Protein AF-A0A5Q3RW88-F1 (afdb_monomer)

Foldseek 3Di:
DDDDPVRVVVVPPCPPPDDPCVVCLVVLLVCVVVPHDLVVVQVVCVVVVDHDDSVRSVVSNVVVVVVVVVVPDDDDDDDDDPDDPPPPPPPDDDDDDDDDDDDDDDDDPPDDDDPPDDDDPVVPD

Radius of gyration: 27.36 Å; Cα contacts (8 Å, |Δi|>4): 28; chains: 1; bounding box: 70×38×53 Å

pLDDT: mean 71.13, std 21.68, range [31.19, 96.81]

Nearest PDB structures (foldseek):
  2rn7-assembly1_A  TM=3.702E-01  e=2.396E+00  Shigella flexneri
  4beh-assembly1_B  TM=3.037E-01  e=3.833E+00  Homo sapiens
  6wdr-assembly1_N  TM=4.377E-01  e=8.019E+00  Saccharomyces cerevisiae S288C
  6zuz-assembly1_A  TM=2.406E-01  e=6.131E+00  Homo sapiens

Sequence (125 aa):
MGISVENFMAGQVESGRQSKLEPFKDDILLLKKNGFSQKQIQQFLAQNGIQAGLTTINWFIRSRLQNVDSATEKPIKKSDNVNQLTNHSILVSKPEIQVADSAQAQENHTGKFNWQEKIDTEKYK

Mean predicted aligned error: 19.13 Å

Organism: NCBI:txid2666100

Solvent-accessible surface area (backbone atoms only — not comparable to full-atom values): 8767 Å² total; per-residue (Å²): 139,81,85,52,70,69,60,57,58,67,68,60,66,80,73,69,87,74,60,92,56,56,91,46,44,68,58,56,51,49,42,51,74,72,67,53,50,65,68,56,54,39,51,53,35,46,77,72,74,40,89,65,54,65,68,55,54,53,51,50,53,54,59,50,51,61,51,54,63,66,71,60,71,86,78,90,73,90,72,92,73,80,81,81,79,77,78,78,75,78,82,76,77,87,80,90,84,88,87,83,89,83,89,79,95,73,95,70,92,80,68,78,86,60,90,83,62,78,82,70,72,77,82,77,113

Structure (mmCIF, N/CA/C/O backbone):
data_AF-A0A5Q3RW88-F1
#
_entry.id   AF-A0A5Q3RW88-F1
#
loop_
_atom_site.group_PDB
_atom_site.id
_atom_site.type_symbol
_atom_site.label_atom_id
_atom_site.label_alt_id
_atom_site.label_comp_id
_atom_site.label_asym_id
_atom_site.label_entity_id
_atom_site.label_seq_id
_atom_site.pdbx_PDB_ins_code
_atom_site.Cartn_x
_atom_site.Cartn_y
_atom_site.Cartn_z
_atom_site.occupancy
_atom_site.B_iso_or_equiv
_atom_site.auth_seq_id
_atom_site.auth_comp_id
_atom_site.auth_asym_id
_atom_site.auth_atom_id
_atom_site.pdbx_PDB_model_num
ATOM 1 N N . MET A 1 1 ? -4.156 -18.981 35.500 1.00 59.97 1 MET A N 1
ATOM 2 C CA . MET A 1 1 ? -4.622 -20.051 34.593 1.00 59.97 1 MET A CA 1
ATOM 3 C C . MET A 1 1 ? -4.138 -19.713 33.195 1.00 59.97 1 MET A C 1
ATOM 5 O O . MET A 1 1 ? -4.542 -18.681 32.677 1.00 59.97 1 MET A O 1
ATOM 9 N N . GLY A 1 2 ? -3.200 -20.494 32.656 1.00 80.50 2 GLY A N 1
ATOM 10 C CA . GLY A 1 2 ? -2.704 -20.327 31.288 1.00 80.50 2 GLY A CA 1
ATOM 11 C C . GLY A 1 2 ? -3.575 -21.094 30.294 1.00 80.50 2 GLY A C 1
ATOM 12 O O . GLY A 1 2 ? -4.193 -22.092 30.654 1.00 80.50 2 GLY A O 1
ATOM 13 N N . ILE A 1 3 ? -3.635 -20.614 29.057 1.00 82.88 3 ILE A N 1
ATOM 14 C CA . ILE A 1 3 ? -4.231 -21.339 27.928 1.00 82.88 3 ILE A CA 1
ATOM 15 C C . ILE A 1 3 ? -3.354 -22.550 27.568 1.00 82.88 3 ILE A C 1
ATOM 17 O O . ILE A 1 3 ? -2.135 -22.409 27.484 1.00 82.88 3 ILE A O 1
ATOM 21 N N . SER A 1 4 ? -3.965 -23.727 27.366 1.00 89.38 4 SER A N 1
ATOM 22 C CA . SER A 1 4 ? -3.255 -24.923 26.880 1.00 89.38 4 SER A CA 1
ATOM 23 C C . SER A 1 4 ? -2.776 -24.723 25.442 1.00 89.38 4 SER A C 1
ATOM 25 O O . SER A 1 4 ? -3.430 -24.032 24.654 1.00 89.38 4 SER A O 1
ATOM 27 N N . VAL A 1 5 ? -1.660 -25.364 25.090 1.00 85.19 5 VAL A N 1
ATOM 28 C CA . VAL A 1 5 ? -1.059 -25.304 23.750 1.00 85.19 5 VAL A CA 1
ATOM 29 C C . VAL A 1 5 ? -2.048 -25.776 22.685 1.00 85.19 5 VAL A C 1
ATOM 31 O O . VAL A 1 5 ? -2.176 -25.115 21.656 1.00 85.19 5 VAL A O 1
ATOM 34 N N . GLU A 1 6 ? -2.820 -26.839 22.944 1.00 85.62 6 GLU A N 1
ATOM 35 C CA . GLU A 1 6 ? -3.820 -27.314 21.976 1.00 85.62 6 GLU A CA 1
ATOM 36 C C . GLU A 1 6 ? -4.894 -26.254 21.703 1.00 85.62 6 GLU A C 1
ATOM 38 O O . GLU A 1 6 ? -5.320 -26.066 20.566 1.00 85.62 6 GLU A O 1
ATOM 43 N N . ASN A 1 7 ? -5.283 -25.502 22.735 1.00 86.00 7 ASN A N 1
ATOM 44 C CA . ASN A 1 7 ? -6.304 -24.465 22.631 1.00 86.00 7 ASN A CA 1
ATOM 45 C C . ASN A 1 7 ? -5.791 -23.224 21.874 1.00 86.00 7 ASN A C 1
ATOM 47 O O . ASN A 1 7 ? -6.552 -22.568 21.167 1.00 86.00 7 ASN A O 1
ATOM 51 N N . PHE A 1 8 ? -4.493 -22.916 21.980 1.00 86.00 8 PHE A N 1
ATOM 52 C CA . PHE A 1 8 ? -3.845 -21.869 21.183 1.00 86.00 8 PHE A CA 1
ATOM 53 C C . PHE A 1 8 ? -3.737 -22.259 19.703 1.00 86.00 8 PHE A C 1
ATOM 55 O O . PHE A 1 8 ? -4.002 -21.433 18.831 1.00 86.00 8 PHE A O 1
ATOM 62 N N . MET A 1 9 ? -3.396 -23.519 19.414 1.00 86.25 9 MET A N 1
ATOM 63 C CA . MET A 1 9 ? -3.325 -24.023 18.039 1.00 86.25 9 MET A CA 1
ATOM 64 C C . MET A 1 9 ? -4.711 -24.101 17.388 1.00 86.2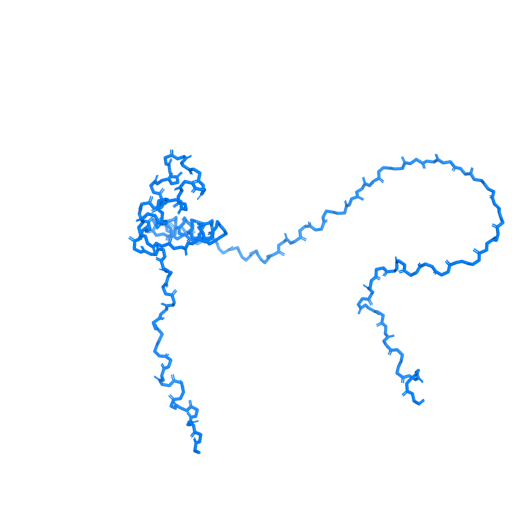5 9 MET A C 1
ATOM 66 O O . MET A 1 9 ? -4.857 -23.727 16.230 1.00 86.25 9 MET A O 1
ATOM 70 N N . ALA A 1 10 ? -5.743 -24.499 18.136 1.00 81.69 10 ALA A N 1
ATOM 71 C CA . ALA A 1 10 ? -7.116 -24.580 17.634 1.00 81.69 10 ALA A CA 1
ATOM 72 C C . ALA A 1 10 ? -7.728 -23.208 17.282 1.00 81.69 10 ALA A C 1
ATOM 74 O O . ALA A 1 10 ? -8.601 -23.127 16.421 1.00 81.69 10 ALA A O 1
ATOM 75 N N . GLY A 1 11 ? -7.268 -22.126 17.921 1.00 73.25 11 GLY A N 1
ATOM 76 C CA . GLY A 1 11 ? -7.712 -20.757 17.630 1.00 73.25 11 GLY A CA 1
ATOM 77 C C . GLY A 1 11 ? -7.062 -20.126 16.394 1.00 73.25 11 GLY A C 1
ATOM 78 O O . GLY A 1 11 ? -7.546 -19.107 15.902 1.00 73.25 11 GLY A O 1
ATOM 79 N N . GLN A 1 12 ? -5.989 -20.722 15.869 1.00 72.88 12 GLN A N 1
ATOM 80 C CA . GLN A 1 12 ? -5.313 -20.283 14.646 1.00 72.88 12 GLN A CA 1
ATOM 81 C C . GLN A 1 12 ? -6.033 -20.861 13.419 1.00 72.88 12 GLN A C 1
ATOM 83 O O . GLN A 1 12 ? -5.441 -21.565 12.606 1.00 72.88 12 GLN A O 1
ATOM 88 N N . VAL A 1 13 ? -7.336 -20.599 13.280 1.00 63.81 13 VAL A N 1
ATOM 89 C CA . VAL A 1 13 ? -8.021 -20.863 12.010 1.00 63.81 13 VAL A CA 1
ATOM 90 C C . VAL A 1 13 ? -7.400 -19.921 10.988 1.00 63.81 13 VAL A C 1
ATOM 92 O O . VAL A 1 13 ? -7.446 -18.702 11.151 1.00 63.81 13 VAL A O 1
ATOM 95 N N . GLU A 1 14 ? -6.773 -20.499 9.969 1.00 63.22 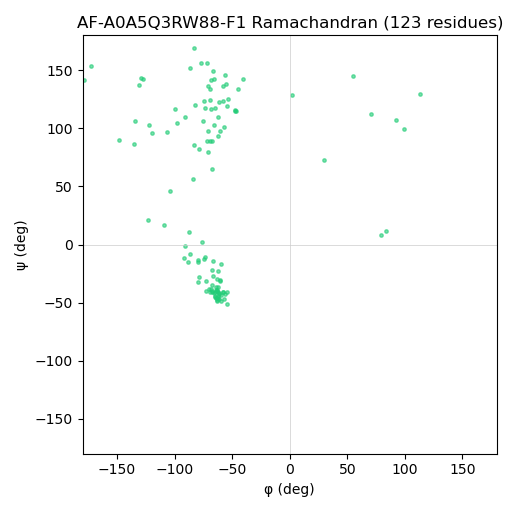14 GLU A N 1
ATOM 96 C CA . GLU A 1 14 ? -6.010 -19.817 8.928 1.00 63.22 14 GLU A CA 1
ATOM 97 C C . GLU A 1 14 ? -6.917 -18.963 8.024 1.00 63.22 14 GLU A C 1
ATOM 99 O O . GLU A 1 14 ? -7.049 -19.197 6.824 1.00 63.22 14 GLU A O 1
ATOM 104 N N . SER A 1 15 ? -7.549 -17.919 8.563 1.00 59.66 15 SER A N 1
ATOM 105 C CA . SER A 1 15 ? -7.986 -16.808 7.730 1.00 59.66 15 SER A CA 1
ATOM 106 C C . SER A 1 15 ? -6.709 -16.108 7.275 1.00 59.66 15 SER A C 1
ATOM 108 O O . SER A 1 15 ? -6.168 -15.246 7.975 1.00 59.66 15 SER A O 1
ATOM 110 N N . GLY A 1 16 ? -6.158 -16.558 6.146 1.00 69.50 16 GLY A N 1
ATOM 111 C CA . GLY A 1 16 ? -4.970 -15.967 5.546 1.00 69.50 16 GLY A CA 1
ATOM 112 C C . GLY A 1 16 ? -5.090 -14.445 5.558 1.00 69.50 16 GLY A C 1
ATOM 113 O O . GLY A 1 16 ? -6.154 -13.894 5.274 1.00 69.50 16 GLY A O 1
ATOM 114 N N . ARG A 1 17 ? -4.019 -13.760 5.965 1.00 73.06 17 ARG A N 1
ATOM 115 C CA . ARG A 1 17 ? -4.020 -12.313 6.203 1.00 73.06 17 ARG A CA 1
ATOM 116 C C . ARG A 1 17 ? -4.328 -11.577 4.894 1.00 73.06 17 ARG A C 1
ATOM 118 O O . ARG A 1 17 ? -3.427 -11.324 4.096 1.00 73.06 17 ARG A O 1
ATOM 125 N N . GLN A 1 18 ? -5.598 -11.265 4.651 1.00 78.94 18 GLN A N 1
ATOM 126 C CA . GLN A 1 18 ? -6.006 -10.559 3.442 1.00 78.94 18 GLN A CA 1
ATOM 127 C C . GLN A 1 18 ? -5.538 -9.107 3.510 1.00 78.94 18 GLN A C 1
ATOM 129 O O . GLN A 1 18 ? -5.604 -8.448 4.552 1.00 78.94 18 GLN A O 1
ATOM 134 N N . SER A 1 19 ? -5.007 -8.610 2.393 1.00 83.25 19 SER A N 1
ATOM 135 C CA . SER A 1 19 ? -4.572 -7.220 2.312 1.00 83.25 19 SER A CA 1
ATOM 136 C C . SER A 1 19 ? -5.788 -6.301 2.362 1.00 83.25 19 SER A C 1
ATOM 138 O O . SER A 1 19 ? -6.794 -6.551 1.704 1.00 83.25 19 SER A O 1
ATOM 140 N N . LYS A 1 20 ? -5.662 -5.165 3.053 1.00 85.25 20 LYS A N 1
ATOM 141 C CA . LYS A 1 20 ? -6.677 -4.099 3.012 1.00 85.25 20 LYS A CA 1
ATOM 142 C C . LYS A 1 20 ? -6.900 -3.547 1.596 1.00 85.25 20 LYS A C 1
ATOM 144 O O . LYS A 1 20 ? -7.905 -2.896 1.358 1.00 85.25 20 LYS A O 1
ATOM 149 N N . LEU A 1 21 ? -5.965 -3.804 0.674 1.00 89.44 21 LEU A N 1
ATOM 150 C CA . LEU A 1 21 ? -6.038 -3.414 -0.736 1.00 89.44 21 LEU A CA 1
ATOM 151 C C . LEU A 1 21 ? -6.782 -4.423 -1.626 1.00 89.44 21 LEU A C 1
ATOM 153 O O . LEU A 1 21 ? -7.018 -4.112 -2.788 1.00 89.44 21 LEU A O 1
ATOM 157 N N . GLU A 1 22 ? -7.152 -5.606 -1.120 1.00 89.94 22 GLU A N 1
ATOM 158 C CA . GLU A 1 22 ? -7.876 -6.616 -1.914 1.00 89.94 22 GLU A CA 1
ATOM 159 C C . GLU A 1 22 ? -9.180 -6.108 -2.535 1.00 89.94 22 GLU A C 1
ATOM 161 O O . GLU A 1 22 ? -9.388 -6.380 -3.716 1.00 89.94 22 GLU A O 1
ATOM 166 N N . PRO A 1 23 ? -10.027 -5.331 -1.827 1.00 92.69 23 PRO A N 1
ATOM 167 C CA . PRO A 1 23 ? -11.281 -4.852 -2.408 1.00 92.69 23 PRO A CA 1
ATOM 168 C C . PRO A 1 23 ? -11.079 -3.945 -3.628 1.00 92.69 23 PRO A C 1
ATOM 170 O O . PRO A 1 23 ? -11.968 -3.836 -4.459 1.00 92.69 23 PRO A O 1
ATOM 173 N N . PHE A 1 24 ? -9.901 -3.325 -3.752 1.00 93.19 24 PHE A N 1
ATOM 174 C CA . PHE A 1 24 ? -9.553 -2.377 -4.816 1.00 93.19 24 PHE A CA 1
ATOM 175 C C . PHE A 1 24 ? -8.538 -2.962 -5.799 1.00 93.19 24 PHE A C 1
ATOM 177 O O . PHE A 1 24 ? -7.863 -2.227 -6.520 1.00 93.19 24 PHE A O 1
ATOM 184 N N . LYS A 1 25 ? -8.365 -4.287 -5.808 1.00 92.75 25 LYS A N 1
ATOM 185 C CA . LYS A 1 25 ? -7.354 -4.958 -6.628 1.00 92.75 25 LYS A CA 1
ATOM 186 C C . LYS A 1 25 ? -7.478 -4.583 -8.103 1.00 92.75 25 LYS A C 1
ATOM 188 O O . LYS A 1 25 ? -6.479 -4.195 -8.712 1.00 92.75 25 LYS A O 1
ATOM 193 N N . ASP A 1 26 ? -8.677 -4.704 -8.656 1.00 93.12 26 ASP A N 1
ATOM 194 C CA . ASP A 1 26 ? -8.909 -4.503 -10.085 1.00 93.12 26 ASP A CA 1
ATOM 195 C C . ASP A 1 26 ? -8.686 -3.038 -10.477 1.00 93.12 26 ASP A C 1
ATOM 197 O O . ASP A 1 26 ? -7.985 -2.769 -11.454 1.00 93.12 26 ASP A O 1
ATOM 201 N N . ASP A 1 27 ? -9.135 -2.100 -9.640 1.00 94.81 27 ASP A N 1
ATOM 202 C CA . ASP A 1 27 ? -8.916 -0.663 -9.832 1.00 94.81 27 ASP A CA 1
ATOM 203 C C . ASP A 1 27 ? -7.432 -0.285 -9.754 1.00 94.81 27 ASP A C 1
ATOM 205 O O . ASP A 1 27 ? -6.916 0.419 -10.623 1.00 94.81 27 ASP A O 1
ATOM 209 N N . ILE A 1 28 ? -6.697 -0.785 -8.751 1.00 94.12 28 ILE A N 1
ATOM 210 C CA . ILE A 1 28 ? -5.255 -0.526 -8.597 1.00 94.12 28 ILE A CA 1
ATOM 211 C C . ILE A 1 28 ? -4.488 -1.031 -9.826 1.00 94.12 28 ILE A C 1
ATOM 213 O O . ILE A 1 28 ? -3.587 -0.346 -10.327 1.00 94.12 28 ILE A O 1
ATOM 217 N N . LEU A 1 29 ? -4.827 -2.224 -10.324 1.00 94.00 29 LEU A N 1
ATOM 218 C CA . LEU A 1 29 ? -4.189 -2.798 -11.508 1.00 94.00 29 LEU A CA 1
ATOM 219 C C . LEU A 1 29 ? -4.576 -2.045 -12.784 1.00 94.00 29 LEU A C 1
ATOM 221 O O . LEU A 1 29 ? -3.710 -1.826 -13.633 1.00 94.00 29 LEU A O 1
ATOM 225 N N . LEU A 1 30 ? -5.828 -1.606 -12.914 1.00 94.81 30 LEU A N 1
ATOM 226 C CA . LEU A 1 30 ? -6.292 -0.794 -14.036 1.00 94.81 30 LEU A CA 1
ATOM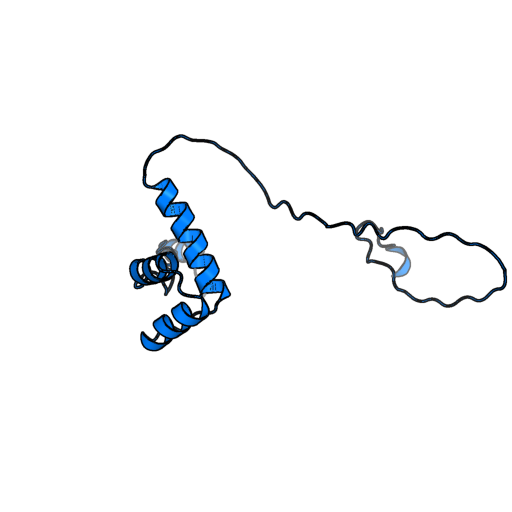 227 C C . LEU A 1 30 ? -5.564 0.554 -14.082 1.00 94.81 30 LEU A C 1
ATOM 229 O O . LEU A 1 30 ? -5.006 0.920 -15.116 1.00 94.81 30 LEU A O 1
ATOM 233 N N . LEU A 1 31 ? -5.478 1.255 -12.950 1.00 95.12 31 LEU A N 1
ATOM 234 C CA . LEU A 1 31 ? -4.721 2.501 -12.826 1.00 95.12 31 LEU A CA 1
ATOM 235 C C . LEU A 1 31 ? -3.247 2.291 -13.191 1.00 95.12 31 LEU A C 1
ATOM 237 O O . LEU A 1 31 ? -2.660 3.096 -13.914 1.00 95.12 31 LEU A O 1
ATOM 241 N N . LYS A 1 32 ? -2.643 1.177 -12.762 1.00 93.94 32 LYS A N 1
ATOM 242 C CA . LYS A 1 32 ? -1.257 0.874 -13.124 1.00 93.94 32 LYS A CA 1
ATOM 243 C C . LYS A 1 32 ? -1.083 0.627 -14.627 1.00 93.94 32 LYS A C 1
ATOM 245 O O . LYS A 1 32 ? -0.109 1.121 -15.194 1.00 93.94 32 LYS A O 1
ATOM 250 N N . LYS A 1 33 ? -2.003 -0.104 -15.266 1.00 92.88 33 LYS A N 1
ATOM 251 C CA . LYS A 1 33 ? -1.998 -0.359 -16.720 1.00 92.88 33 LYS A CA 1
ATOM 252 C C . LYS A 1 33 ? -2.179 0.926 -17.531 1.00 92.88 33 LYS A C 1
ATOM 254 O O . LYS A 1 33 ? -1.511 1.094 -18.542 1.00 92.88 33 LYS A O 1
ATOM 259 N N . ASN A 1 34 ? -2.994 1.855 -17.037 1.00 95.88 34 ASN A N 1
ATOM 260 C CA . ASN A 1 34 ? -3.218 3.171 -17.642 1.00 95.88 34 ASN A CA 1
ATOM 261 C C . ASN A 1 34 ? -2.072 4.175 -17.403 1.00 95.88 34 ASN A C 1
ATOM 263 O O . ASN A 1 34 ? -2.168 5.326 -17.817 1.00 95.88 34 ASN A O 1
ATOM 267 N N . GLY A 1 35 ? -0.990 3.772 -16.728 1.00 95.06 35 GLY A N 1
ATOM 268 C CA . GLY A 1 35 ? 0.191 4.615 -16.536 1.00 95.06 35 GLY A CA 1
ATOM 269 C C . GLY A 1 35 ? 0.104 5.603 -15.370 1.00 95.06 35 GLY A C 1
ATOM 270 O O . GLY A 1 35 ? 0.979 6.458 -15.242 1.00 95.06 35 GLY A O 1
ATOM 271 N N . PHE A 1 36 ? -0.890 5.482 -14.484 1.00 96.81 36 PHE A N 1
ATOM 272 C CA . PHE A 1 36 ? -0.965 6.330 -13.294 1.00 96.81 36 PHE A CA 1
ATOM 273 C C . PHE A 1 36 ? 0.203 6.057 -12.337 1.00 96.81 36 PHE A C 1
ATOM 275 O O . PHE A 1 36 ? 0.653 4.922 -12.133 1.00 96.81 36 PHE A O 1
ATOM 282 N N . SER A 1 37 ? 0.694 7.127 -11.716 1.00 95.12 37 SER A N 1
ATOM 283 C CA . SER A 1 37 ? 1.757 7.054 -10.718 1.00 95.12 37 SER A CA 1
ATOM 284 C C . SER A 1 37 ? 1.257 6.446 -9.404 1.00 95.12 37 SER A C 1
ATOM 286 O O . SER A 1 37 ? 0.082 6.540 -9.049 1.00 95.12 37 SER A O 1
ATOM 288 N N . GLN A 1 38 ? 2.169 5.877 -8.612 1.00 94.31 38 GLN A N 1
ATOM 289 C CA . GLN A 1 38 ? 1.821 5.319 -7.297 1.00 94.31 38 GLN A CA 1
ATOM 290 C C . GLN A 1 38 ? 1.246 6.368 -6.337 1.00 94.31 38 GLN A C 1
ATOM 292 O O . GLN A 1 38 ? 0.392 6.031 -5.525 1.00 94.31 38 GLN A O 1
ATOM 297 N N . LYS A 1 39 ? 1.660 7.637 -6.457 1.00 96.31 39 LYS A N 1
ATOM 298 C CA . LYS A 1 39 ? 1.081 8.741 -5.678 1.00 96.31 39 LYS A CA 1
ATOM 299 C C . LYS A 1 39 ? -0.385 8.981 -6.038 1.00 96.31 39 LYS A C 1
ATOM 301 O O . LYS A 1 39 ? -1.197 9.173 -5.143 1.00 96.31 39 LYS A O 1
ATOM 306 N N . GLN A 1 40 ? -0.734 8.912 -7.321 1.00 96.38 40 GLN A N 1
AT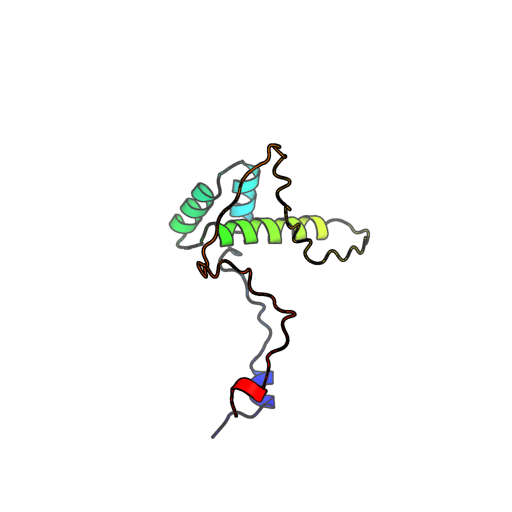OM 307 C CA . GLN A 1 40 ? -2.125 9.050 -7.765 1.00 96.38 40 GLN A CA 1
ATOM 308 C C . GLN A 1 40 ? -2.978 7.862 -7.309 1.00 96.38 40 GLN A C 1
ATOM 310 O O . GLN A 1 40 ? -4.091 8.053 -6.832 1.00 96.38 40 GLN A O 1
ATOM 315 N N . ILE A 1 41 ? -2.432 6.644 -7.358 1.00 95.69 41 ILE A N 1
ATOM 316 C CA . ILE A 1 41 ? -3.099 5.451 -6.811 1.00 95.69 41 ILE A CA 1
ATOM 317 C C . ILE A 1 41 ? -3.303 5.595 -5.296 1.00 95.69 41 ILE A C 1
ATOM 319 O O . ILE A 1 41 ? -4.365 5.269 -4.777 1.00 95.69 41 ILE A O 1
ATOM 323 N N . GLN A 1 42 ? -2.316 6.129 -4.575 1.00 95.94 42 GLN A N 1
ATOM 324 C CA . GLN A 1 42 ? -2.444 6.414 -3.147 1.00 95.94 42 GLN A CA 1
ATOM 325 C C . GLN A 1 42 ? -3.550 7.440 -2.865 1.00 95.94 42 GLN A C 1
ATOM 327 O O . GLN A 1 42 ? -4.319 7.253 -1.927 1.00 95.94 42 GLN A O 1
ATOM 332 N N . GLN A 1 43 ? -3.645 8.505 -3.666 1.00 96.69 43 GLN A N 1
ATOM 333 C CA . GLN A 1 43 ? -4.709 9.506 -3.546 1.00 96.69 43 GLN A CA 1
ATOM 334 C C . GLN A 1 43 ? -6.091 8.893 -3.789 1.00 96.69 43 GLN A C 1
ATOM 336 O O . GLN A 1 43 ? -6.999 9.131 -2.998 1.00 96.69 43 GLN A O 1
ATOM 341 N N . PHE A 1 44 ? -6.230 8.051 -4.815 1.00 95.88 44 PHE A N 1
ATOM 342 C CA . PHE A 1 44 ? -7.454 7.293 -5.074 1.00 95.88 44 PHE A CA 1
ATOM 343 C C . PHE A 1 44 ? -7.840 6.421 -3.873 1.00 95.88 44 PHE A C 1
ATOM 345 O O . PHE A 1 44 ? -8.978 6.456 -3.413 1.00 95.88 44 PHE A O 1
ATOM 352 N N . LEU A 1 45 ? -6.889 5.681 -3.300 1.00 95.00 45 LEU A N 1
ATOM 353 C CA . LEU A 1 45 ? -7.149 4.848 -2.124 1.00 95.00 45 LEU A CA 1
ATOM 354 C C . LEU A 1 45 ? -7.561 5.686 -0.909 1.00 95.00 45 LEU A C 1
ATOM 356 O O . LEU A 1 45 ? -8.499 5.314 -0.208 1.00 95.00 45 LEU A O 1
ATOM 360 N N . ALA A 1 46 ? -6.933 6.845 -0.707 1.00 95.06 46 ALA A N 1
ATOM 361 C CA . ALA A 1 46 ? -7.284 7.758 0.374 1.00 95.06 46 ALA A CA 1
ATOM 362 C C . ALA A 1 46 ? -8.709 8.316 0.225 1.00 95.06 46 ALA A C 1
ATOM 364 O O . ALA A 1 46 ? -9.428 8.405 1.218 1.00 95.06 46 ALA A O 1
ATOM 365 N N . GLN A 1 47 ? -9.145 8.627 -1.002 1.00 94.81 47 GLN A N 1
ATOM 366 C CA . GLN A 1 47 ? -10.528 9.033 -1.293 1.00 94.81 47 GLN A CA 1
ATOM 367 C C . GLN A 1 47 ? -11.540 7.922 -0.983 1.00 94.81 47 GLN A C 1
ATOM 369 O O . GLN A 1 47 ? -12.659 8.211 -0.573 1.00 94.81 47 GLN A O 1
ATOM 374 N N . ASN A 1 48 ? -11.125 6.661 -1.106 1.00 93.69 48 ASN A N 1
ATOM 375 C CA . ASN A 1 48 ? -11.916 5.484 -0.748 1.00 93.69 48 ASN A CA 1
ATOM 3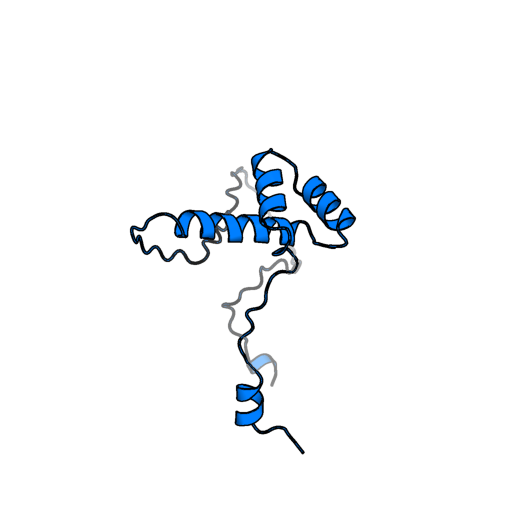76 C C . ASN A 1 48 ? -11.768 5.071 0.734 1.00 93.69 48 ASN A C 1
ATOM 378 O O . ASN A 1 48 ? -12.193 3.986 1.126 1.00 93.69 48 ASN A O 1
ATOM 382 N N . GLY A 1 49 ? -11.149 5.909 1.575 1.00 93.31 49 GLY A N 1
ATOM 383 C CA . GLY A 1 49 ? -10.977 5.648 3.009 1.00 93.31 49 GLY A CA 1
ATOM 384 C C . GLY A 1 49 ? -9.841 4.680 3.356 1.00 93.31 49 GLY A C 1
ATOM 385 O O . GLY A 1 49 ? -9.683 4.305 4.519 1.00 93.31 49 GLY A O 1
ATOM 386 N N . ILE A 1 50 ? -9.012 4.290 2.385 1.00 92.69 50 ILE A N 1
ATOM 387 C CA . ILE A 1 50 ? -7.847 3.433 2.603 1.00 92.69 50 ILE A CA 1
ATOM 388 C C . ILE A 1 50 ? -6.576 4.268 2.672 1.00 92.69 50 ILE A C 1
ATOM 390 O O . ILE A 1 50 ? -6.098 4.826 1.687 1.00 92.69 50 ILE A O 1
ATOM 394 N N . GLN A 1 51 ? -5.937 4.240 3.837 1.00 92.81 51 GLN A N 1
ATOM 395 C CA . GLN A 1 51 ? -4.579 4.743 3.992 1.00 92.81 51 GLN A CA 1
ATOM 396 C C . GLN A 1 51 ? -3.572 3.615 3.748 1.00 92.81 51 GLN A C 1
ATOM 398 O O . GLN A 1 51 ? -3.441 2.688 4.549 1.00 92.81 51 GLN A O 1
ATOM 403 N N . ALA A 1 52 ? -2.852 3.699 2.631 1.00 90.94 52 ALA A N 1
ATOM 404 C CA . ALA A 1 52 ? -1.763 2.793 2.287 1.00 90.94 52 ALA A CA 1
ATOM 405 C C . ALA A 1 52 ? -0.495 3.583 1.945 1.00 90.94 52 ALA A C 1
ATOM 407 O O . ALA A 1 52 ? -0.554 4.640 1.319 1.00 90.94 52 ALA A O 1
ATOM 408 N N . GLY A 1 53 ? 0.664 3.062 2.353 1.00 94.38 53 GLY A N 1
ATOM 409 C CA . GLY A 1 53 ? 1.954 3.637 1.983 1.00 94.38 53 GLY A CA 1
ATOM 410 C C . GLY A 1 53 ? 2.348 3.280 0.548 1.00 94.38 53 GLY A C 1
ATOM 411 O O . GLY A 1 53 ? 1.949 2.238 0.024 1.00 94.38 53 GLY A O 1
ATOM 412 N N . LEU A 1 54 ? 3.202 4.102 -0.071 1.00 94.44 54 LEU A N 1
ATOM 413 C CA . LEU A 1 54 ? 3.729 3.852 -1.421 1.00 94.44 54 LEU A CA 1
ATOM 414 C C . LEU A 1 54 ? 4.401 2.475 -1.539 1.00 94.44 54 LEU A C 1
ATOM 416 O O . LEU A 1 54 ? 4.179 1.757 -2.512 1.00 94.44 54 LEU A O 1
ATOM 420 N N . THR A 1 55 ? 5.161 2.062 -0.519 1.00 94.56 55 THR A N 1
ATOM 421 C CA . THR A 1 55 ? 5.801 0.738 -0.467 1.00 94.56 55 THR A CA 1
ATOM 422 C C . THR A 1 55 ? 4.774 -0.392 -0.455 1.00 94.56 55 THR A C 1
ATOM 424 O O . THR A 1 55 ? 4.963 -1.394 -1.141 1.00 94.56 55 THR A O 1
ATOM 427 N N . THR A 1 56 ? 3.663 -0.220 0.270 1.00 93.25 56 THR A N 1
ATOM 428 C CA . THR A 1 56 ? 2.561 -1.192 0.333 1.00 93.25 56 THR A CA 1
ATOM 429 C C . THR A 1 56 ? 1.880 -1.331 -1.022 1.00 93.25 56 THR A C 1
ATOM 431 O O . THR A 1 56 ? 1.657 -2.448 -1.480 1.00 93.25 56 THR A O 1
ATOM 434 N N . ILE A 1 57 ? 1.607 -0.210 -1.692 1.00 94.38 57 ILE A N 1
ATOM 435 C CA . ILE A 1 57 ? 1.014 -0.189 -3.034 1.00 94.38 57 ILE A CA 1
ATOM 436 C C . ILE A 1 57 ? 1.958 -0.862 -4.034 1.00 94.38 57 ILE A C 1
ATOM 438 O O . ILE A 1 57 ? 1.536 -1.720 -4.805 1.00 94.38 57 ILE A O 1
ATOM 442 N N . ASN A 1 58 ? 3.253 -0.538 -3.990 1.00 94.12 58 ASN A N 1
ATOM 443 C CA . ASN A 1 58 ? 4.252 -1.153 -4.859 1.00 94.12 58 ASN A CA 1
ATOM 444 C C . ASN A 1 58 ? 4.355 -2.669 -4.638 1.00 94.12 58 ASN A C 1
ATOM 446 O O . ASN A 1 58 ? 4.350 -3.442 -5.595 1.00 94.12 58 ASN A O 1
ATOM 450 N N . TRP A 1 59 ? 4.422 -3.104 -3.378 1.00 93.62 59 TRP A N 1
ATOM 451 C CA . TRP A 1 59 ? 4.448 -4.522 -3.029 1.00 93.62 59 TRP A CA 1
ATOM 452 C C . TRP A 1 59 ? 3.178 -5.239 -3.493 1.00 93.62 59 TRP A C 1
ATOM 454 O O . TRP A 1 59 ? 3.263 -6.332 -4.046 1.00 93.62 59 TRP A O 1
ATOM 464 N N . PHE A 1 60 ? 2.012 -4.612 -3.331 1.00 93.19 60 PHE A N 1
ATOM 465 C CA . PHE A 1 60 ? 0.731 -5.170 -3.750 1.00 93.19 60 PHE A CA 1
ATOM 466 C C . PHE A 1 60 ? 0.639 -5.331 -5.271 1.00 93.19 60 PHE A C 1
ATOM 468 O O . PHE A 1 60 ? 0.263 -6.396 -5.752 1.00 93.19 60 PHE A O 1
ATOM 475 N N . ILE A 1 61 ? 1.064 -4.323 -6.038 1.00 92.81 61 ILE A N 1
ATOM 476 C CA . ILE A 1 61 ? 1.119 -4.410 -7.503 1.00 92.81 61 ILE A CA 1
ATOM 477 C C . ILE A 1 61 ? 2.040 -5.558 -7.929 1.00 92.81 61 ILE A C 1
ATOM 479 O O . ILE A 1 61 ? 1.641 -6.391 -8.738 1.00 92.81 61 ILE A O 1
ATOM 483 N N . ARG A 1 62 ? 3.252 -5.643 -7.361 1.00 92.50 62 ARG A N 1
ATOM 484 C CA . ARG A 1 62 ? 4.227 -6.697 -7.692 1.00 92.50 62 ARG A CA 1
ATOM 485 C C . ARG A 1 62 ? 3.709 -8.089 -7.343 1.00 92.50 62 ARG A C 1
ATOM 487 O O . ARG A 1 62 ? 3.825 -8.998 -8.159 1.00 92.50 62 ARG A O 1
ATOM 494 N N . SER A 1 63 ? 3.133 -8.252 -6.153 1.00 89.50 63 SER A N 1
ATOM 495 C CA . SER A 1 63 ? 2.620 -9.546 -5.704 1.00 89.50 63 SER A CA 1
ATOM 496 C C . SER A 1 63 ? 1.415 -9.992 -6.527 1.00 89.50 63 SER A C 1
ATOM 498 O O . SER A 1 63 ? 1.274 -11.177 -6.804 1.00 89.50 63 SER A O 1
ATOM 500 N N . ARG A 1 64 ? 0.550 -9.074 -6.966 1.00 86.75 64 ARG A N 1
ATOM 501 C CA . ARG A 1 64 ? -0.625 -9.417 -7.777 1.00 86.75 64 ARG A CA 1
ATOM 502 C C . ARG A 1 64 ? -0.281 -9.653 -9.249 1.00 86.75 64 ARG A C 1
ATOM 504 O O . ARG A 1 64 ? -0.888 -10.543 -9.827 1.00 86.75 64 ARG A O 1
ATOM 511 N N . LEU A 1 65 ? 0.713 -8.970 -9.825 1.00 80.62 65 LEU A N 1
ATOM 512 C CA . LEU A 1 65 ? 1.162 -9.239 -11.201 1.00 80.62 65 LEU A CA 1
ATOM 513 C C . LEU A 1 65 ? 1.728 -10.659 -11.351 1.00 80.62 65 LEU A C 1
ATOM 515 O O . LEU A 1 65 ? 1.273 -11.407 -12.206 1.00 80.62 65 LEU A O 1
ATOM 519 N N . GLN A 1 66 ? 2.618 -11.073 -10.443 1.00 74.69 66 GLN A N 1
ATOM 520 C CA . GLN A 1 66 ? 3.223 -12.414 -10.482 1.00 74.69 66 GLN A CA 1
ATOM 521 C C . GLN A 1 66 ? 2.189 -13.545 -10.359 1.00 74.69 66 GLN A C 1
ATOM 523 O O . GLN A 1 66 ? 2.364 -14.619 -10.928 1.00 74.69 66 GLN A O 1
ATOM 528 N N . ASN A 1 67 ? 1.094 -13.307 -9.632 1.00 64.00 67 ASN A N 1
ATOM 529 C CA . ASN A 1 67 ? 0.023 -14.292 -9.481 1.00 64.00 67 ASN A CA 1
ATOM 530 C C . ASN A 1 67 ? -0.911 -14.363 -10.702 1.00 64.00 67 ASN A C 1
ATOM 532 O O . ASN A 1 67 ? -1.478 -15.422 -10.953 1.00 64.00 67 ASN A O 1
ATOM 536 N N . VAL A 1 68 ? -1.071 -13.279 -11.471 1.00 58.19 68 VAL A N 1
ATOM 537 C CA . VAL A 1 68 ? -1.901 -13.280 -12.693 1.00 58.19 68 VAL A CA 1
ATOM 538 C C . VAL A 1 68 ? -1.208 -14.055 -13.815 1.00 58.19 68 VAL A C 1
ATOM 540 O O . VAL A 1 68 ? -1.856 -14.868 -14.471 1.00 58.19 68 VAL A O 1
ATOM 543 N N . ASP A 1 69 ? 0.111 -13.900 -13.953 1.00 53.84 69 ASP A N 1
ATOM 544 C CA . ASP A 1 69 ? 0.911 -14.657 -14.929 1.00 53.84 69 ASP A CA 1
ATOM 545 C C . ASP A 1 69 ? 0.980 -16.158 -14.587 1.00 53.84 69 ASP A C 1
ATOM 547 O O . ASP A 1 69 ? 1.201 -16.994 -15.454 1.00 53.84 69 ASP A O 1
ATOM 551 N N . SER A 1 70 ? 0.740 -16.518 -13.322 1.00 51.31 70 SER A N 1
ATOM 552 C CA . SER A 1 70 ? 0.724 -17.911 -12.851 1.00 51.31 70 SER A CA 1
ATOM 553 C C . SER A 1 70 ? -0.647 -18.592 -12.980 1.00 51.31 70 SER A C 1
ATOM 555 O O . SER A 1 70 ? -0.741 -19.813 -12.847 1.00 51.31 70 SER A O 1
ATOM 557 N N . ALA A 1 71 ? -1.718 -17.820 -13.197 1.00 50.47 71 ALA A N 1
ATOM 558 C CA . ALA A 1 71 ? -3.091 -18.325 -13.285 1.00 50.47 71 ALA A CA 1
ATOM 559 C C . ALA A 1 71 ? -3.521 -18.665 -14.723 1.00 50.47 71 ALA A C 1
ATOM 561 O O . ALA A 1 71 ? -4.540 -19.328 -14.910 1.00 50.47 71 ALA A O 1
ATOM 562 N N . THR A 1 72 ? -2.732 -18.264 -15.724 1.00 50.75 72 THR A N 1
ATOM 563 C CA . THR A 1 72 ? -2.969 -18.597 -17.132 1.00 50.75 72 THR A CA 1
ATOM 564 C C . THR A 1 72 ? -1.766 -19.386 -17.647 1.00 50.75 72 THR A C 1
ATOM 566 O O . THR A 1 72 ? -0.752 -18.815 -18.015 1.00 50.75 72 THR A O 1
ATOM 569 N N . GLU A 1 73 ? -1.904 -20.714 -17.621 1.00 47.62 73 GLU A N 1
ATOM 570 C CA . GLU A 1 73 ? -1.047 -21.715 -18.279 1.00 47.62 73 GLU A CA 1
ATOM 571 C C . GLU A 1 73 ? 0.382 -21.939 -17.726 1.00 47.62 73 GLU A C 1
ATOM 573 O O . GLU A 1 73 ? 1.312 -21.149 -17.853 1.00 47.62 73 GLU A O 1
ATOM 578 N N . LYS A 1 74 ? 0.572 -23.140 -17.160 1.00 46.47 74 LYS A N 1
ATOM 579 C CA . LYS A 1 74 ? 1.875 -23.772 -16.882 1.00 46.47 74 LYS A CA 1
ATOM 580 C C . LYS A 1 74 ? 2.698 -23.876 -18.190 1.00 46.47 74 LYS A C 1
ATOM 582 O O . LYS A 1 74 ? 2.124 -24.222 -19.218 1.00 46.47 74 LYS A O 1
ATOM 587 N N . PRO A 1 75 ? 4.041 -23.754 -18.148 1.00 44.31 75 PRO A N 1
ATOM 588 C CA . PRO A 1 75 ? 4.850 -24.863 -17.654 1.00 44.31 75 PRO A CA 1
ATOM 589 C C . PRO A 1 75 ? 5.857 -24.461 -16.574 1.00 44.31 75 PRO A C 1
ATOM 591 O O . PRO A 1 75 ? 6.493 -23.412 -16.594 1.00 44.31 75 PRO A O 1
ATOM 594 N N . ILE A 1 76 ? 6.013 -25.389 -15.637 1.00 54.38 76 ILE A N 1
ATOM 595 C CA . ILE A 1 76 ? 7.004 -25.420 -14.567 1.00 54.38 76 ILE A CA 1
ATOM 596 C C . ILE A 1 76 ? 8.399 -25.100 -15.122 1.00 54.38 76 ILE A C 1
ATOM 598 O O . ILE A 1 76 ? 8.987 -25.904 -15.843 1.00 54.38 76 ILE A O 1
ATOM 602 N N . LYS A 1 77 ? 8.976 -23.978 -14.689 1.00 42.78 77 LYS A N 1
ATOM 603 C CA . LYS A 1 77 ? 10.423 -23.860 -14.513 1.00 42.78 77 LYS A CA 1
ATOM 604 C C . LYS A 1 77 ? 10.688 -23.474 -13.070 1.00 42.78 77 LYS A C 1
ATOM 606 O O . LYS A 1 77 ? 10.490 -22.337 -12.657 1.00 42.78 77 LYS A O 1
ATOM 611 N N . LYS A 1 78 ? 11.101 -24.480 -12.302 1.00 50.69 78 LYS A N 1
ATOM 612 C CA . LYS A 1 78 ? 11.738 -24.294 -11.004 1.00 50.69 78 LYS A CA 1
ATOM 613 C C . LYS A 1 78 ? 12.971 -23.425 -11.239 1.00 50.69 78 LYS A C 1
ATOM 615 O O . LYS A 1 78 ? 13.818 -23.778 -12.055 1.00 50.69 78 LYS A O 1
ATOM 620 N N . SER A 1 79 ? 13.048 -22.300 -10.554 1.00 49.06 79 SER A N 1
ATOM 621 C CA . SER A 1 79 ? 14.287 -21.558 -10.393 1.00 49.06 79 SER A CA 1
ATOM 622 C C . SER A 1 79 ? 14.219 -20.894 -9.034 1.00 49.06 79 SER A C 1
ATOM 624 O O . SER A 1 79 ? 13.726 -19.776 -8.895 1.00 49.06 79 SER A O 1
ATOM 626 N N . ASP A 1 80 ? 14.714 -21.615 -8.035 1.00 51.16 80 ASP A N 1
ATOM 627 C CA . ASP A 1 80 ? 15.231 -21.016 -6.819 1.00 51.16 80 ASP A CA 1
ATOM 628 C C . ASP A 1 80 ? 16.171 -19.866 -7.208 1.00 51.16 80 ASP A C 1
ATOM 630 O O . ASP A 1 80 ? 17.210 -20.078 -7.833 1.00 51.16 80 ASP A O 1
ATOM 634 N N . ASN A 1 81 ? 15.825 -18.629 -6.860 1.00 47.25 81 ASN A N 1
ATOM 635 C CA . ASN A 1 81 ? 16.841 -17.591 -6.761 1.00 47.25 81 ASN A CA 1
ATOM 636 C C . ASN A 1 81 ? 16.630 -16.773 -5.495 1.00 47.25 81 ASN A C 1
ATOM 638 O O . ASN A 1 81 ? 15.956 -15.746 -5.448 1.00 47.25 81 ASN A O 1
ATOM 642 N N . VAL A 1 82 ? 17.230 -17.327 -4.448 1.00 47.25 82 VAL A N 1
ATOM 643 C CA . VAL A 1 82 ? 17.632 -16.659 -3.223 1.00 47.25 82 VAL A CA 1
ATOM 644 C C . VAL A 1 82 ? 18.373 -15.367 -3.578 1.00 47.25 82 VAL A C 1
ATOM 646 O O . VAL A 1 82 ? 19.440 -15.396 -4.178 1.00 47.25 82 VAL A O 1
ATOM 649 N N . ASN A 1 83 ? 17.769 -14.241 -3.204 1.00 53.94 83 ASN A N 1
ATOM 650 C CA . ASN A 1 83 ? 18.415 -13.036 -2.682 1.00 53.94 83 ASN A CA 1
ATOM 651 C C . ASN A 1 83 ? 19.851 -12.757 -3.189 1.00 53.94 83 ASN A C 1
ATOM 653 O O . ASN A 1 83 ? 20.820 -12.883 -2.441 1.00 53.94 83 ASN A O 1
ATOM 657 N N . GLN A 1 84 ? 20.005 -12.337 -4.447 1.00 47.44 84 GLN A N 1
ATOM 658 C CA . GLN A 1 84 ? 21.281 -11.803 -4.928 1.00 47.44 84 GLN A CA 1
ATOM 659 C C . GLN A 1 84 ? 21.398 -10.324 -4.553 1.00 47.44 84 GLN A C 1
ATOM 661 O O . GLN A 1 84 ? 21.053 -9.424 -5.318 1.00 47.44 84 GLN A O 1
ATOM 666 N N . LEU A 1 85 ? 21.881 -10.084 -3.334 1.00 46.12 85 LEU A N 1
ATOM 667 C CA . LEU A 1 85 ? 22.396 -8.792 -2.904 1.00 46.12 85 LEU A CA 1
ATOM 668 C C . LEU A 1 85 ? 23.745 -8.581 -3.613 1.00 46.12 85 LEU A C 1
ATOM 670 O O . LEU A 1 85 ? 24.794 -9.005 -3.129 1.00 46.12 85 LEU A O 1
ATOM 674 N N . THR A 1 86 ? 23.732 -7.987 -4.806 1.00 44.25 86 THR A N 1
ATOM 675 C CA . THR A 1 86 ? 24.969 -7.600 -5.486 1.00 44.25 86 THR A CA 1
ATOM 676 C C . THR A 1 86 ? 25.582 -6.426 -4.735 1.00 44.25 86 THR A C 1
ATOM 678 O O . THR A 1 86 ? 25.186 -5.273 -4.903 1.00 44.25 86 THR A O 1
ATOM 681 N N . ASN A 1 87 ? 26.554 -6.732 -3.875 1.00 50.00 87 ASN A N 1
ATOM 682 C CA . ASN A 1 87 ? 27.495 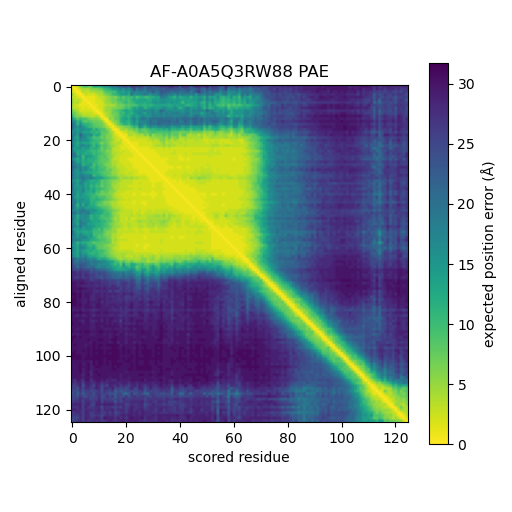-5.756 -3.349 1.00 50.00 87 ASN A CA 1
ATOM 683 C C . ASN A 1 87 ? 28.194 -5.097 -4.544 1.00 50.00 87 ASN A C 1
ATOM 685 O O . ASN A 1 87 ? 29.094 -5.683 -5.146 1.00 50.00 87 ASN A O 1
ATOM 689 N N . HIS A 1 88 ? 27.771 -3.887 -4.906 1.00 44.12 88 HIS A N 1
ATOM 690 C CA . HIS A 1 88 ? 28.521 -3.039 -5.820 1.00 44.12 88 HIS A CA 1
ATOM 691 C C . HIS A 1 88 ? 29.817 -2.629 -5.111 1.00 44.12 88 HIS A C 1
ATOM 693 O O . HIS A 1 88 ? 29.865 -1.635 -4.390 1.00 44.12 88 HIS A O 1
ATOM 699 N N . SER A 1 89 ? 30.860 -3.447 -5.274 1.00 47.34 89 SER A N 1
ATOM 700 C CA . SER A 1 89 ? 32.229 -3.052 -4.968 1.00 47.34 89 SER A CA 1
ATOM 701 C C . SER A 1 89 ? 32.576 -1.885 -5.884 1.00 47.34 89 SER A C 1
ATOM 703 O O . SER A 1 89 ? 32.649 -2.025 -7.105 1.00 47.34 89 SER A O 1
ATOM 705 N N . ILE A 1 90 ? 32.693 -0.713 -5.274 1.00 41.25 90 ILE A N 1
ATOM 706 C CA . ILE A 1 90 ? 33.083 0.531 -5.916 1.00 41.25 90 ILE A CA 1
ATOM 707 C C . ILE A 1 90 ? 34.533 0.352 -6.373 1.00 41.25 90 ILE A C 1
ATOM 709 O O . ILE A 1 90 ? 35.460 0.410 -5.568 1.00 41.25 90 ILE A O 1
ATOM 713 N N . LEU A 1 91 ? 34.731 0.113 -7.668 1.00 37.41 91 LEU A N 1
ATOM 714 C CA . LEU A 1 91 ? 36.047 0.166 -8.291 1.00 37.41 91 LEU A CA 1
ATOM 715 C C . LEU A 1 91 ? 36.376 1.645 -8.530 1.00 37.41 91 LEU A C 1
ATOM 717 O O . LEU A 1 91 ? 36.121 2.186 -9.602 1.00 37.41 91 LEU A O 1
ATOM 721 N N . VAL A 1 92 ? 36.862 2.325 -7.487 1.00 38.69 92 VAL A N 1
ATOM 722 C CA . VAL A 1 92 ? 37.452 3.660 -7.636 1.00 38.69 92 VAL A CA 1
ATOM 723 C C . VAL A 1 92 ? 38.811 3.489 -8.296 1.00 38.69 92 VAL A C 1
ATOM 725 O O . VAL A 1 92 ? 39.707 2.822 -7.781 1.00 38.69 92 VAL A O 1
ATOM 728 N N . SER A 1 93 ? 38.920 4.080 -9.476 1.00 40.41 93 SER A N 1
ATOM 729 C CA . SER A 1 93 ? 40.125 4.174 -10.277 1.00 40.41 93 SER A CA 1
ATOM 730 C C . SER A 1 93 ? 41.259 4.873 -9.517 1.00 40.41 93 SER A C 1
ATOM 732 O O . SER A 1 93 ? 41.068 5.902 -8.874 1.00 40.41 93 SER A O 1
ATOM 734 N N . LYS A 1 94 ? 42.448 4.281 -9.646 1.00 41.62 94 LYS A N 1
ATOM 735 C CA . LYS A 1 94 ? 43.780 4.787 -9.286 1.00 41.62 94 LYS A CA 1
ATOM 736 C C . LYS A 1 94 ? 43.965 6.281 -9.633 1.00 41.62 94 LYS A C 1
ATOM 738 O O . LYS A 1 94 ? 43.573 6.697 -10.723 1.00 41.62 94 LYS A O 1
ATOM 743 N N . PRO A 1 95 ? 44.674 7.039 -8.780 1.00 42.72 95 PRO A N 1
ATOM 744 C CA . PRO A 1 95 ? 45.907 7.655 -9.267 1.00 42.72 95 PRO A CA 1
ATOM 745 C C . PRO A 1 95 ? 47.107 7.435 -8.332 1.00 42.72 95 PRO A C 1
ATOM 747 O O . PRO A 1 95 ? 47.031 7.522 -7.111 1.00 42.72 95 PRO A O 1
ATOM 750 N N . GLU A 1 96 ? 48.221 7.134 -8.988 1.00 33.69 96 GLU A N 1
ATOM 751 C CA . GLU A 1 96 ? 49.616 7.237 -8.550 1.00 33.69 96 GLU A CA 1
ATOM 752 C C . GLU A 1 96 ? 49.896 8.688 -8.098 1.00 33.69 96 GLU A C 1
ATOM 754 O O . GLU A 1 96 ? 49.388 9.615 -8.722 1.00 33.69 96 GLU A O 1
ATOM 759 N N . ILE A 1 97 ? 50.616 8.957 -7.005 1.00 34.84 97 ILE A N 1
ATOM 760 C CA . ILE A 1 97 ? 52.070 9.212 -6.975 1.00 34.84 97 ILE A CA 1
ATOM 761 C C . ILE A 1 97 ? 52.536 9.305 -5.503 1.00 34.84 97 ILE A C 1
ATOM 763 O O . ILE A 1 97 ? 51.769 9.613 -4.595 1.00 34.84 97 ILE A O 1
ATOM 767 N N . GLN A 1 98 ? 53.811 8.976 -5.314 1.00 37.62 98 GLN A N 1
ATOM 768 C CA . GLN A 1 98 ? 54.548 8.667 -4.092 1.00 37.62 98 GLN A CA 1
ATOM 769 C C . GLN A 1 98 ? 55.080 9.894 -3.301 1.00 37.62 98 GLN A C 1
ATOM 771 O O . GLN A 1 98 ? 55.220 10.985 -3.847 1.00 37.62 98 GLN A O 1
ATOM 776 N N . VAL A 1 99 ? 55.545 9.579 -2.077 1.00 34.38 99 VAL A N 1
ATOM 777 C CA . VAL A 1 99 ? 56.755 10.039 -1.340 1.00 34.38 99 VAL A CA 1
ATOM 778 C C . VAL A 1 99 ? 56.559 10.909 -0.071 1.00 34.38 99 VAL A C 1
ATOM 780 O O . VAL A 1 99 ? 55.949 11.969 -0.113 1.00 34.38 99 VAL A O 1
ATOM 783 N N . ALA A 1 100 ? 57.244 10.445 0.995 1.00 31.19 100 ALA A N 1
ATOM 784 C CA . ALA A 1 100 ? 57.830 11.135 2.165 1.00 31.19 100 ALA A CA 1
ATOM 785 C C . ALA A 1 100 ? 57.075 11.154 3.518 1.00 31.19 100 ALA A C 1
ATOM 787 O O . ALA A 1 100 ? 56.212 11.983 3.759 1.00 31.19 100 ALA A O 1
ATOM 788 N N . ASP A 1 101 ? 57.519 10.233 4.388 1.00 31.41 101 ASP A N 1
ATOM 789 C CA . ASP A 1 101 ? 58.092 10.414 5.741 1.00 31.41 101 ASP A CA 1
ATOM 790 C C . ASP A 1 101 ? 57.356 11.181 6.871 1.00 31.41 101 ASP A C 1
ATOM 792 O O . ASP A 1 101 ? 56.781 12.246 6.690 1.00 31.41 101 ASP A O 1
ATOM 796 N N . SER A 1 102 ? 57.584 10.668 8.088 1.00 34.69 102 SER A N 1
ATOM 797 C CA . SER A 1 102 ? 57.317 11.213 9.432 1.00 34.69 102 SER A CA 1
ATOM 798 C C . SER A 1 102 ? 55.985 10.893 10.139 1.00 34.69 102 SER A C 1
ATOM 800 O O . SER A 1 102 ? 54.916 11.416 9.850 1.00 34.69 102 SER A O 1
ATOM 802 N N . ALA A 1 103 ? 56.148 10.028 11.148 1.00 37.97 103 ALA A N 1
ATOM 803 C CA . ALA A 1 103 ? 55.436 9.860 12.416 1.00 37.97 103 ALA A CA 1
ATOM 804 C C . ALA A 1 103 ? 54.231 10.772 12.739 1.00 37.97 103 ALA A C 1
ATOM 806 O O . ALA A 1 103 ? 54.377 11.980 12.861 1.00 37.97 103 ALA A O 1
ATOM 807 N N . GLN A 1 104 ? 53.103 10.158 13.113 1.00 36.00 104 GLN A N 1
ATOM 808 C CA . GLN A 1 104 ? 52.610 10.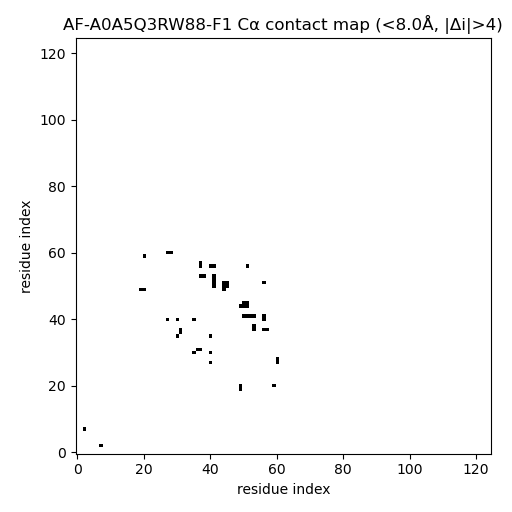113 14.501 1.00 36.00 104 GLN A CA 1
ATOM 809 C C . GLN A 1 104 ? 51.311 9.298 14.582 1.00 36.00 104 GLN A C 1
ATOM 811 O O . GLN A 1 104 ? 50.460 9.335 13.698 1.00 36.00 104 GLN A O 1
ATOM 816 N N . ALA A 1 105 ? 51.191 8.526 15.661 1.00 44.94 105 ALA A N 1
ATOM 817 C CA . ALA A 1 105 ? 50.023 7.732 15.991 1.00 44.94 105 ALA A CA 1
ATOM 818 C C . ALA A 1 105 ? 48.788 8.622 16.194 1.00 44.94 105 ALA A C 1
ATOM 820 O O . ALA A 1 105 ? 48.773 9.477 17.078 1.00 44.94 105 ALA A O 1
ATOM 821 N N . GLN A 1 106 ? 47.736 8.364 15.421 1.00 37.50 106 GLN A N 1
ATOM 822 C CA . GLN A 1 106 ? 46.372 8.748 15.762 1.00 37.50 106 GLN A CA 1
ATOM 823 C C . GLN A 1 106 ? 45.462 7.554 15.486 1.00 37.50 106 GLN A C 1
ATOM 825 O O . GLN A 1 106 ? 45.192 7.197 14.338 1.00 37.50 106 GLN A O 1
ATOM 830 N N . GLU A 1 107 ? 45.021 6.919 16.571 1.00 47.09 107 GLU A N 1
ATOM 831 C CA . GLU A 1 107 ? 43.928 5.957 16.568 1.00 47.09 107 GLU A CA 1
ATOM 832 C C . GLU A 1 107 ? 42.654 6.653 16.080 1.00 47.09 107 GLU A C 1
ATOM 834 O O . 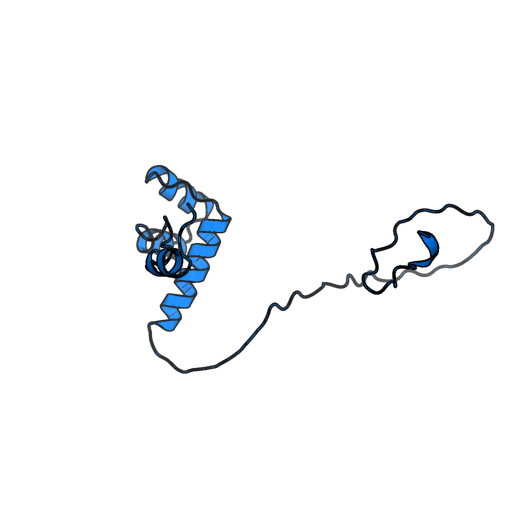GLU A 1 107 ? 41.958 7.334 16.824 1.00 47.09 107 GLU A O 1
ATOM 839 N N . ASN A 1 108 ? 42.354 6.478 14.799 1.00 42.88 108 ASN A N 1
ATOM 840 C CA . ASN A 1 108 ? 41.042 6.742 14.237 1.00 42.88 108 ASN A CA 1
ATOM 841 C C . ASN A 1 108 ? 40.413 5.381 13.955 1.00 42.88 108 ASN A C 1
ATOM 843 O O . ASN A 1 108 ? 40.699 4.767 12.925 1.00 42.88 108 ASN A O 1
ATOM 847 N N . HIS A 1 109 ? 39.578 4.876 14.865 1.00 51.66 109 HIS A N 1
ATOM 848 C CA . HIS A 1 109 ? 38.832 3.635 14.639 1.00 51.66 109 HIS A CA 1
ATOM 849 C C . HIS A 1 109 ? 37.739 3.885 13.586 1.00 51.66 109 HIS A C 1
ATOM 851 O O . HIS A 1 109 ? 36.564 4.068 13.878 1.00 51.66 109 HIS A O 1
ATOM 857 N N . THR A 1 110 ? 38.145 3.890 12.322 1.00 58.94 110 THR A N 1
ATOM 858 C CA . THR A 1 110 ? 37.269 3.679 11.165 1.00 58.94 110 THR A CA 1
ATOM 859 C C . THR A 1 110 ? 37.487 2.258 10.643 1.00 58.94 110 THR A C 1
ATOM 861 O O . THR A 1 110 ? 37.669 2.011 9.455 1.00 58.94 110 THR A O 1
ATOM 864 N N . GLY A 1 111 ? 37.507 1.290 11.561 1.00 60.31 111 GLY A N 1
ATOM 865 C CA . GLY A 1 111 ? 37.547 -0.127 11.225 1.00 60.31 111 GLY A CA 1
ATOM 866 C C . GLY A 1 111 ? 36.138 -0.619 10.919 1.00 60.31 111 GLY A C 1
ATOM 867 O O . GLY A 1 111 ? 35.256 -0.542 11.772 1.00 60.31 111 GLY A O 1
ATOM 868 N N . LYS A 1 112 ? 35.905 -1.129 9.704 1.00 67.88 112 LYS A N 1
ATOM 869 C CA . LYS A 1 112 ? 34.701 -1.921 9.414 1.00 67.88 112 LYS A CA 1
ATOM 870 C C . LYS A 1 112 ? 34.628 -3.060 10.430 1.00 67.88 112 LYS A C 1
ATOM 872 O O . LYS A 1 112 ? 35.586 -3.817 10.554 1.00 67.88 112 LYS A O 1
ATOM 877 N N . PHE A 1 113 ? 33.501 -3.164 11.130 1.00 75.25 113 PHE A N 1
ATOM 878 C CA . PHE A 1 113 ? 33.263 -4.229 12.099 1.00 75.25 113 PHE A CA 1
ATOM 879 C C . PHE A 1 113 ? 33.466 -5.598 11.435 1.00 75.25 113 PHE A C 1
ATOM 881 O O . PHE A 1 113 ? 32.800 -5.918 10.444 1.00 75.25 113 PHE A O 1
ATOM 888 N N . ASN A 1 114 ? 34.423 -6.372 11.947 1.00 78.19 114 ASN A N 1
ATOM 889 C CA . ASN A 1 114 ? 34.822 -7.654 11.387 1.00 78.19 114 ASN A CA 1
ATOM 890 C C . ASN A 1 114 ? 34.131 -8.779 12.163 1.00 78.19 114 ASN A C 1
ATOM 892 O O . ASN A 1 114 ? 34.508 -9.102 13.284 1.00 78.19 114 ASN A O 1
ATOM 896 N N . TRP A 1 115 ? 33.109 -9.384 11.558 1.00 76.81 115 TRP A N 1
ATOM 897 C CA . TRP A 1 115 ? 32.349 -10.478 12.176 1.00 76.81 115 TRP A CA 1
ATOM 898 C C . TRP A 1 115 ? 33.173 -11.758 12.378 1.00 76.81 115 TRP A C 1
ATOM 900 O O . TRP A 1 115 ? 32.738 -12.654 13.095 1.00 76.81 115 TRP A O 1
ATOM 910 N N . GLN A 1 116 ? 34.341 -11.865 11.741 1.00 78.38 116 GLN A N 1
ATOM 911 C CA . GLN A 1 116 ? 35.261 -12.987 11.894 1.00 78.38 116 GLN A CA 1
ATOM 912 C C . GLN A 1 116 ? 36.303 -12.763 12.999 1.00 78.38 116 GLN A C 1
ATOM 914 O O . GLN A 1 116 ? 37.134 -13.644 13.235 1.00 78.38 116 GLN A O 1
ATOM 919 N N . GLU A 1 117 ? 36.288 -11.610 13.670 1.00 79.94 117 GLU A N 1
ATOM 920 C CA . GLU A 1 117 ? 37.183 -11.358 14.791 1.00 79.94 117 GLU A CA 1
ATOM 921 C C . GLU A 1 117 ? 36.779 -12.233 15.984 1.00 79.94 117 GLU A C 1
ATOM 923 O O . GLU A 1 117 ? 35.629 -12.250 16.426 1.00 79.94 117 GLU A O 1
ATOM 928 N N . LYS A 1 118 ? 37.730 -13.028 16.480 1.00 79.94 118 LYS A N 1
ATOM 929 C CA . LYS A 1 118 ? 37.503 -13.881 17.645 1.00 79.94 118 LYS A CA 1
ATOM 930 C C . LYS A 1 118 ? 37.494 -12.994 18.882 1.00 79.94 118 LYS A C 1
ATOM 932 O O . LYS A 1 118 ? 38.463 -12.288 19.137 1.00 79.94 118 LYS A O 1
ATOM 937 N N . ILE A 1 119 ? 36.408 -13.052 19.646 1.00 77.81 119 ILE A N 1
ATOM 938 C CA . ILE A 1 119 ? 36.305 -12.337 20.917 1.00 77.81 119 I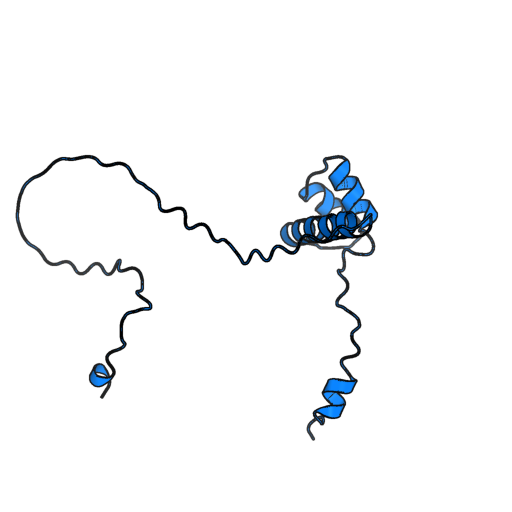LE A CA 1
ATOM 939 C C . ILE A 1 119 ? 37.278 -12.995 21.895 1.00 77.81 119 ILE A C 1
ATOM 941 O O . ILE A 1 119 ? 37.130 -14.175 22.215 1.00 77.81 119 ILE A O 1
ATOM 945 N N . ASP A 1 120 ? 38.274 -12.240 22.350 1.00 78.62 120 ASP A N 1
ATOM 946 C CA . ASP A 1 120 ? 39.192 -12.702 23.382 1.00 78.62 120 ASP A CA 1
ATOM 947 C C . ASP A 1 120 ? 38.495 -12.671 24.750 1.00 78.62 120 ASP A C 1
ATOM 949 O O . ASP A 1 120 ? 38.230 -11.613 25.326 1.00 78.62 120 ASP A O 1
ATOM 953 N N . THR A 1 121 ? 38.154 -13.854 25.254 1.00 69.56 121 THR A N 1
ATOM 954 C CA . THR A 1 121 ? 37.481 -14.046 26.542 1.00 69.56 121 THR A CA 1
ATOM 955 C C . THR A 1 121 ? 38.396 -13.838 27.749 1.00 69.56 121 THR A C 1
ATOM 957 O O . THR A 1 121 ? 37.891 -13.716 28.862 1.00 69.56 121 THR A O 1
ATOM 960 N N . GLU A 1 122 ? 39.718 -13.768 27.569 1.00 71.81 122 GLU A N 1
ATOM 961 C CA . GLU A 1 122 ? 40.669 -13.550 28.672 1.00 71.81 122 GLU A CA 1
ATOM 962 C C . GLU A 1 122 ? 40.747 -12.070 29.089 1.00 71.81 122 GLU A C 1
ATOM 964 O O . GLU A 1 122 ? 41.200 -11.758 30.186 1.00 71.81 122 GLU A O 1
ATOM 969 N N . LYS A 1 123 ? 40.228 -11.148 28.267 1.00 67.62 123 LYS A N 1
ATOM 970 C CA . LYS A 1 123 ? 40.193 -9.705 28.567 1.00 67.62 123 LYS A CA 1
ATOM 971 C C . LYS A 1 123 ? 39.147 -9.310 29.626 1.00 67.62 123 LYS A C 1
ATOM 973 O O . LYS A 1 123 ? 39.146 -8.172 30.086 1.00 67.62 123 LYS A O 1
ATOM 978 N N . TYR A 1 124 ? 38.253 -10.224 30.003 1.00 64.12 124 TYR A N 1
ATOM 979 C CA . TYR A 1 124 ? 37.127 -9.958 30.910 1.00 64.12 124 TYR A CA 1
ATOM 980 C C . TYR A 1 124 ? 37.114 -10.859 32.158 1.00 64.12 124 TYR A C 1
ATOM 982 O O . TYR A 1 124 ? 36.054 -11.041 32.759 1.00 64.12 124 TYR A O 1
ATOM 990 N N . LYS A 1 125 ? 38.262 -11.442 32.527 1.00 57.34 125 LYS A N 1
ATOM 991 C CA . LYS A 1 125 ? 38.441 -12.182 33.786 1.00 57.34 125 LYS A CA 1
ATOM 992 C C . LYS A 1 125 ? 38.867 -11.281 34.937 1.00 57.34 125 LYS A C 1
ATOM 994 O O . LYS A 1 125 ? 39.662 -10.349 34.691 1.00 57.34 125 LYS A O 1
#

Secondary structure (DSSP, 8-state):
-PPPHHHHHHT--------TTGGGHHHHHHHHHTT--HHHHHHHHHHTT----HHHHHHHHHHHHHHHHTTS--------------------------------------PPP-TTPPP-GGGG-